Protein AF-A0A0J7XRF5-F1 (afdb_monomer_lite)

Sequence (87 aa):
MQDLVIERMRGAAAAIFSLIMMLTAAGLGPYWTGKISTITGSLATGIYALMVCIPIAFVLLLLAAARLRHETPERRRAMAASVGERF

Secondary structure (DSSP, 8-state):
-GGGS-GGGHHHHHHHHHHHHHHHHHHHHHHHHHHHHHHHS-HHHHHHHHHHHHHHHHHHHHHHHHHHHHS-HHHHHHHHHHTT---

Foldseek 3Di:
DQVLDDVVCSVVVVVVVVVVVVCCVVPVLVVQLVVQCVVVVHSVRSNVVVVVVVVVVVVVVVVVVVVVVVVDVVVVVVVVVVVPDDD

Structure (mmCIF, N/CA/C/O backbone):
data_AF-A0A0J7XRF5-F1
#
_entry.id   AF-A0A0J7XRF5-F1
#
loop_
_atom_site.group_PDB
_atom_site.id
_atom_site.type_symbol
_atom_site.label_atom_id
_atom_site.label_alt_id
_atom_site.label_comp_id
_atom_site.label_asym_id
_atom_site.label_entity_id
_atom_site.label_seq_id
_atom_site.pdbx_PDB_ins_code
_atom_site.Cartn_x
_atom_site.Cartn_y
_atom_site.Cartn_z
_atom_site.occupancy
_atom_site.B_iso_or_equiv
_atom_site.auth_seq_id
_atom_site.auth_comp_id
_atom_site.auth_asym_id
_atom_site.auth_atom_id
_atom_site.pdbx_PDB_model_num
ATOM 1 N N . MET A 1 1 ? 10.095 -3.058 -12.236 1.00 51.91 1 MET A N 1
ATOM 2 C CA . MET A 1 1 ? 9.764 -1.628 -12.021 1.00 51.91 1 MET A CA 1
ATOM 3 C C . MET A 1 1 ? 10.617 -0.700 -12.873 1.00 51.91 1 MET A C 1
ATOM 5 O O . MET A 1 1 ? 10.088 0.245 -13.436 1.00 51.91 1 MET A O 1
ATOM 9 N N . GLN A 1 2 ? 11.915 -0.972 -12.989 1.00 52.94 2 GLN A N 1
ATOM 10 C CA . GLN A 1 2 ? 12.837 -0.146 -13.763 1.00 52.94 2 GLN A CA 1
ATOM 11 C C . GLN A 1 2 ? 12.573 -0.168 -15.281 1.00 52.94 2 GLN A C 1
ATOM 13 O O . GLN A 1 2 ? 12.732 0.865 -15.910 1.00 52.94 2 GLN A O 1
ATOM 18 N N . ASP A 1 3 ? 12.017 -1.259 -15.823 1.00 59.16 3 ASP A N 1
ATOM 19 C CA . ASP A 1 3 ? 11.582 -1.345 -17.235 1.00 59.16 3 ASP A CA 1
ATOM 20 C C . ASP A 1 3 ? 10.318 -0.531 -17.571 1.00 59.16 3 ASP A C 1
ATOM 22 O O . ASP A 1 3 ? 9.841 -0.536 -18.707 1.00 59.16 3 ASP A O 1
ATOM 26 N N . LEU A 1 4 ? 9.697 0.128 -16.583 1.00 64.00 4 LEU A N 1
A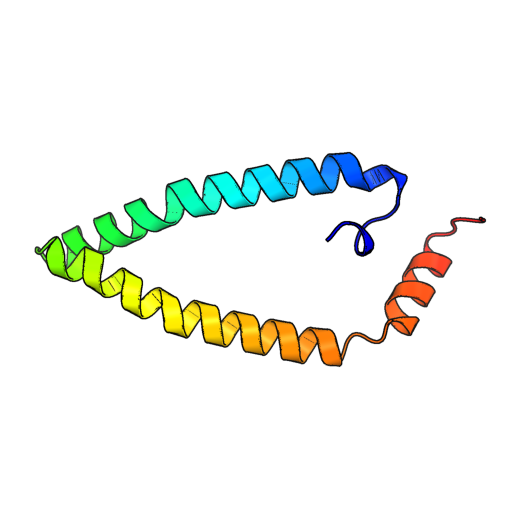TOM 27 C CA . LEU A 1 4 ? 8.543 0.996 -16.824 1.00 64.00 4 LEU A CA 1
ATOM 28 C C . LEU A 1 4 ? 8.931 2.464 -17.048 1.00 64.00 4 LEU A C 1
ATOM 30 O O . LEU A 1 4 ? 8.061 3.236 -17.447 1.00 64.00 4 LEU A O 1
ATOM 34 N N . VAL A 1 5 ? 10.184 2.843 -16.789 1.00 65.81 5 VAL A N 1
ATOM 35 C CA . VAL A 1 5 ? 10.649 4.234 -16.757 1.00 65.81 5 VAL A CA 1
ATOM 36 C C . VAL A 1 5 ? 11.827 4.400 -17.717 1.00 65.81 5 VAL A C 1
ATOM 38 O O . VAL A 1 5 ? 12.642 3.498 -17.865 1.00 65.81 5 VAL A O 1
ATOM 41 N N . ILE A 1 6 ? 11.909 5.560 -18.367 1.00 70.50 6 ILE A N 1
ATOM 42 C CA . ILE A 1 6 ? 12.970 5.916 -19.319 1.00 70.50 6 ILE A CA 1
ATOM 43 C C . ILE A 1 6 ? 14.332 5.893 -18.596 1.00 70.50 6 ILE A C 1
ATOM 45 O O . ILE A 1 6 ? 14.419 6.337 -17.448 1.00 70.50 6 ILE A O 1
ATOM 49 N N . GLU A 1 7 ? 15.392 5.398 -19.247 1.00 72.00 7 GLU A N 1
ATOM 50 C CA . GLU A 1 7 ? 16.697 5.065 -18.634 1.00 72.00 7 GLU A CA 1
ATOM 51 C C . GLU A 1 7 ? 17.279 6.211 -17.780 1.00 72.00 7 GLU A C 1
ATOM 53 O O . GLU A 1 7 ? 17.757 5.994 -16.664 1.00 72.00 7 GLU A O 1
ATOM 58 N N . ARG A 1 8 ? 17.132 7.462 -18.239 1.00 75.25 8 ARG A N 1
ATOM 59 C CA . ARG A 1 8 ? 17.585 8.670 -17.524 1.00 75.25 8 ARG A CA 1
ATOM 60 C C . ARG A 1 8 ? 16.807 8.970 -16.231 1.00 75.25 8 ARG A C 1
ATOM 62 O O . ARG A 1 8 ? 17.336 9.621 -15.337 1.00 75.25 8 ARG A O 1
ATOM 69 N N . MET A 1 9 ? 15.561 8.516 -16.103 1.00 77.19 9 MET A N 1
ATOM 70 C CA . MET A 1 9 ? 14.683 8.785 -14.951 1.00 77.19 9 MET A CA 1
ATOM 71 C C . MET A 1 9 ? 14.627 7.634 -13.938 1.00 77.19 9 MET A C 1
ATOM 73 O O . MET A 1 9 ? 13.983 7.758 -12.892 1.00 77.19 9 MET A O 1
ATOM 77 N N . ARG A 1 10 ? 15.329 6.526 -14.203 1.00 80.56 10 ARG A N 1
ATOM 78 C CA . ARG A 1 10 ? 15.310 5.319 -13.367 1.00 80.56 10 ARG A CA 1
ATOM 79 C C . ARG A 1 10 ? 15.710 5.584 -11.913 1.00 80.56 10 ARG A C 1
ATOM 81 O O . ARG A 1 10 ? 15.094 5.026 -11.007 1.00 80.56 10 ARG A O 1
ATOM 88 N N . GLY A 1 11 ? 16.699 6.454 -11.687 1.00 80.56 11 GLY A N 1
ATOM 89 C CA . GLY A 1 11 ? 17.170 6.816 -10.344 1.00 80.56 11 GLY A CA 1
ATOM 90 C C . GLY A 1 11 ? 16.119 7.564 -9.518 1.00 80.56 11 GLY A C 1
ATOM 91 O O . GLY A 1 11 ? 15.794 7.148 -8.408 1.00 80.56 11 GLY A O 1
ATOM 92 N N . ALA A 1 12 ? 15.530 8.624 -10.081 1.00 82.75 12 ALA A N 1
ATOM 93 C CA . ALA A 1 12 ? 14.502 9.415 -9.401 1.00 82.75 12 ALA A CA 1
ATOM 94 C C . ALA A 1 12 ? 13.212 8.612 -9.164 1.00 82.75 12 ALA A C 1
ATOM 96 O O . ALA A 1 12 ? 12.629 8.678 -8.082 1.00 82.75 12 ALA A O 1
ATOM 97 N N . ALA A 1 13 ? 12.793 7.800 -10.138 1.00 82.88 13 ALA A N 1
ATOM 98 C CA . ALA A 1 13 ? 11.610 6.957 -10.000 1.00 82.88 13 ALA A CA 1
ATOM 99 C C . ALA A 1 13 ? 11.782 5.877 -8.923 1.00 82.88 13 ALA A C 1
ATOM 101 O O . ALA A 1 13 ? 10.862 5.648 -8.140 1.00 82.88 13 ALA A O 1
ATOM 102 N N . ALA A 1 14 ? 12.957 5.245 -8.841 1.00 83.25 14 ALA A N 1
ATOM 103 C CA . ALA A 1 14 ? 13.249 4.281 -7.783 1.00 83.25 14 ALA A CA 1
ATOM 104 C C . ALA A 1 14 ? 13.262 4.942 -6.396 1.00 83.25 14 ALA A C 1
ATOM 106 O O . ALA A 1 14 ? 12.705 4.387 -5.452 1.00 83.25 14 ALA A O 1
ATOM 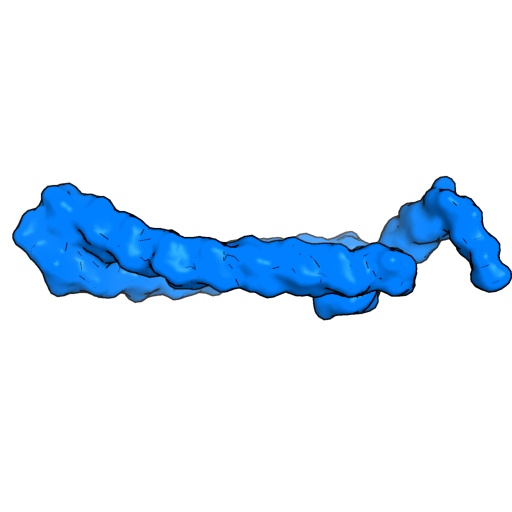107 N N . ALA A 1 15 ? 13.844 6.140 -6.275 1.00 87.81 15 ALA A N 1
ATOM 108 C CA . ALA A 1 15 ? 13.883 6.878 -5.014 1.00 87.81 15 ALA A CA 1
ATOM 109 C C . ALA A 1 15 ? 12.478 7.264 -4.525 1.00 87.81 15 ALA A C 1
ATOM 111 O O . ALA A 1 15 ? 12.126 6.986 -3.380 1.00 87.81 15 ALA A O 1
ATOM 112 N N . ILE A 1 16 ? 11.649 7.844 -5.401 1.00 89.44 16 ILE A N 1
ATOM 113 C CA . ILE A 1 16 ? 10.273 8.234 -5.066 1.00 89.44 16 ILE A CA 1
ATOM 114 C C . ILE A 1 16 ? 9.425 7.001 -4.753 1.00 89.44 16 ILE A C 1
ATOM 116 O O . ILE A 1 16 ? 8.662 7.018 -3.791 1.00 89.44 16 ILE A O 1
ATOM 120 N N . PHE A 1 17 ? 9.573 5.916 -5.514 1.00 85.75 17 PHE A N 1
ATOM 121 C CA . PHE A 1 17 ? 8.849 4.682 -5.232 1.00 85.75 17 PHE A CA 1
ATOM 122 C C . PHE A 1 17 ? 9.187 4.119 -3.852 1.00 85.75 17 PHE A C 1
ATOM 124 O O . PHE A 1 17 ? 8.281 3.827 -3.075 1.00 85.75 17 PHE A O 1
ATOM 131 N N . SER A 1 18 ? 10.476 4.012 -3.527 1.00 88.75 18 SER A N 1
ATOM 132 C CA . SER A 1 18 ? 10.919 3.538 -2.215 1.00 88.75 18 SER A CA 1
ATOM 133 C C . SER A 1 18 ? 10.416 4.441 -1.091 1.00 88.75 18 SER A C 1
ATOM 135 O O . SER A 1 18 ? 9.933 3.943 -0.076 1.00 88.75 18 SER A O 1
ATOM 137 N N . LEU A 1 19 ? 10.456 5.761 -1.293 1.00 91.56 19 LEU A N 1
ATOM 138 C CA . LEU A 1 19 ? 9.931 6.737 -0.342 1.00 91.56 19 LEU A CA 1
ATOM 139 C C . LEU A 1 19 ? 8.429 6.533 -0.108 1.00 91.56 19 LEU A C 1
ATOM 141 O O . LEU A 1 19 ? 7.997 6.389 1.033 1.00 91.56 19 LEU A O 1
ATOM 145 N N . ILE A 1 20 ? 7.636 6.458 -1.179 1.00 89.56 20 ILE A N 1
ATOM 146 C CA . ILE A 1 20 ? 6.188 6.227 -1.099 1.00 89.56 20 ILE A CA 1
ATOM 147 C C . ILE A 1 20 ? 5.903 4.901 -0.401 1.00 89.56 20 ILE A C 1
ATOM 149 O O . ILE A 1 20 ? 5.032 4.843 0.467 1.00 89.56 20 ILE A O 1
ATOM 153 N N . MET A 1 21 ? 6.636 3.844 -0.747 1.00 88.25 21 MET A N 1
ATOM 154 C CA . MET A 1 21 ? 6.424 2.524 -0.171 1.00 88.25 21 MET A CA 1
ATOM 155 C C . MET A 1 21 ? 6.722 2.510 1.329 1.00 88.25 21 MET A C 1
ATOM 157 O O . MET A 1 21 ? 5.917 1.976 2.090 1.00 88.25 21 MET A O 1
ATOM 161 N N . MET A 1 22 ? 7.802 3.160 1.772 1.00 91.75 22 MET A N 1
ATOM 162 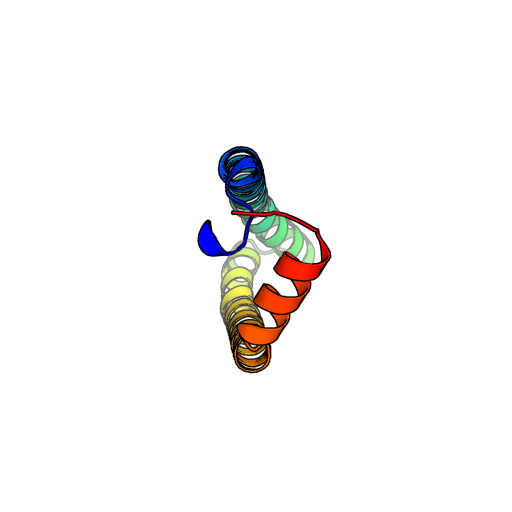C CA . MET A 1 22 ? 8.111 3.313 3.197 1.00 91.75 22 MET A CA 1
ATOM 163 C C . MET A 1 22 ? 7.066 4.153 3.932 1.00 91.75 22 MET A C 1
ATOM 165 O O . MET A 1 22 ? 6.578 3.715 4.971 1.00 91.75 22 MET A O 1
ATOM 169 N N . LEU A 1 23 ? 6.680 5.319 3.401 1.00 91.12 23 LEU A N 1
ATOM 170 C CA . LEU A 1 23 ? 5.667 6.171 4.039 1.00 91.12 23 LEU A CA 1
ATOM 171 C C . LEU A 1 23 ? 4.323 5.450 4.156 1.00 91.12 23 LEU A C 1
ATOM 173 O O . LEU A 1 23 ? 3.665 5.514 5.193 1.00 91.12 23 LEU A O 1
ATOM 177 N N . THR A 1 24 ? 3.927 4.742 3.102 1.00 87.62 24 THR A N 1
ATOM 178 C CA . THR A 1 24 ? 2.674 3.987 3.070 1.00 87.62 24 THR A CA 1
ATOM 179 C C . THR A 1 24 ? 2.731 2.834 4.068 1.00 87.62 24 THR A C 1
ATOM 181 O O . THR A 1 24 ? 1.824 2.694 4.882 1.00 87.62 24 THR A O 1
ATOM 184 N N . ALA A 1 25 ? 3.807 2.042 4.067 1.00 82.00 25 ALA A N 1
ATOM 185 C CA . ALA A 1 25 ? 3.958 0.912 4.980 1.00 82.00 25 ALA A CA 1
ATOM 186 C C . ALA A 1 25 ? 4.005 1.353 6.453 1.00 82.00 25 ALA A C 1
ATOM 188 O O . ALA A 1 25 ? 3.320 0.766 7.289 1.00 82.00 25 ALA A O 1
ATOM 189 N N . ALA A 1 26 ? 4.767 2.404 6.766 1.00 85.44 26 ALA A N 1
ATOM 190 C CA . ALA A 1 26 ? 4.922 2.900 8.130 1.00 85.44 26 ALA A CA 1
ATOM 191 C C . ALA A 1 26 ? 3.676 3.640 8.641 1.00 85.44 26 ALA A C 1
ATOM 193 O O . ALA A 1 26 ? 3.352 3.552 9.822 1.00 85.44 26 ALA A O 1
ATOM 194 N N . GLY A 1 27 ? 2.975 4.372 7.771 1.00 83.81 27 GLY A N 1
ATOM 195 C CA . GLY A 1 27 ? 1.861 5.234 8.164 1.00 83.81 27 GLY A CA 1
ATOM 196 C C . GLY A 1 27 ? 0.502 4.542 8.159 1.00 83.81 27 GLY A C 1
ATOM 197 O O . GLY A 1 27 ? -0.263 4.687 9.114 1.00 83.81 27 GLY A O 1
ATOM 198 N N . LEU A 1 28 ? 0.173 3.783 7.105 1.00 82.44 28 LEU A N 1
ATOM 199 C CA . LEU A 1 28 ? -1.184 3.250 6.961 1.00 82.44 28 LEU A CA 1
ATOM 200 C C . LEU A 1 28 ? -1.505 2.208 8.037 1.00 82.44 28 LEU A C 1
ATOM 202 O O . LEU A 1 28 ? -2.579 2.275 8.623 1.00 82.44 28 LEU A O 1
ATOM 206 N N . GLY A 1 29 ? -0.604 1.266 8.322 1.00 77.56 29 GLY A N 1
ATOM 207 C CA . GLY A 1 29 ? -0.880 0.165 9.257 1.00 77.56 29 GLY A CA 1
ATOM 208 C C . GLY A 1 29 ? -1.283 0.642 10.663 1.00 77.56 29 GLY A C 1
ATOM 209 O O . GLY A 1 29 ? -2.384 0.316 11.125 1.00 77.56 29 GLY A O 1
ATOM 210 N N . PRO A 1 30 ? -0.451 1.460 11.336 1.00 80.00 30 PRO A N 1
ATOM 211 C CA . PRO A 1 30 ? -0.769 1.993 12.659 1.00 80.00 30 PRO A CA 1
ATOM 212 C C . PRO A 1 30 ? -1.977 2.932 12.648 1.00 80.00 30 PRO A C 1
ATOM 214 O O . PRO A 1 30 ? -2.811 2.858 13.549 1.00 80.00 30 PRO A O 1
ATOM 217 N N . TYR A 1 31 ? -2.117 3.774 11.616 1.00 82.31 31 TYR A N 1
ATOM 218 C CA . TYR A 1 31 ? -3.257 4.685 11.489 1.00 82.31 31 TYR A CA 1
ATOM 219 C C . TYR A 1 31 ? -4.587 3.930 11.383 1.00 82.31 31 TYR A C 1
ATOM 221 O O . TYR A 1 31 ? -5.538 4.248 12.099 1.00 82.31 31 TYR A O 1
ATOM 229 N N . TRP A 1 32 ? -4.653 2.906 10.527 1.00 79.31 32 TRP A N 1
ATOM 230 C CA . TRP A 1 32 ? -5.839 2.065 10.359 1.00 79.31 32 TRP A CA 1
ATOM 231 C C . TRP A 1 32 ? -6.196 1.325 11.650 1.00 79.31 32 TRP A C 1
ATOM 233 O O . TRP A 1 32 ? -7.350 1.363 12.078 1.00 79.31 32 TRP A O 1
ATOM 243 N N . THR A 1 33 ? -5.199 0.731 12.308 1.00 79.31 33 THR A N 1
ATOM 244 C CA . THR A 1 33 ? -5.377 0.030 13.590 1.00 79.31 33 THR A CA 1
ATOM 245 C C . THR A 1 33 ? -5.899 0.979 14.669 1.00 79.31 33 THR A C 1
ATOM 247 O O . THR A 1 33 ? -6.867 0.661 15.361 1.00 79.31 33 THR A O 1
ATOM 250 N N . GLY A 1 34 ? -5.305 2.172 14.780 1.00 80.25 34 GLY A N 1
ATOM 251 C CA . GLY A 1 34 ? -5.701 3.197 15.741 1.00 80.25 34 GLY A CA 1
ATOM 252 C C . GLY A 1 34 ? -7.128 3.686 15.514 1.00 80.25 34 GLY A C 1
ATOM 253 O O . GLY A 1 34 ? -7.938 3.639 16.437 1.00 80.25 34 GLY A O 1
ATOM 254 N N . LYS A 1 35 ? -7.486 4.071 14.279 1.00 82.19 35 LYS A N 1
ATOM 255 C CA . LYS A 1 35 ? -8.839 4.567 13.974 1.00 82.19 35 LYS A CA 1
ATOM 256 C C . LYS A 1 35 ? -9.920 3.528 14.261 1.00 82.19 35 LYS A C 1
ATOM 258 O O . LYS A 1 35 ? -10.955 3.866 14.830 1.00 82.19 35 LYS A O 1
ATOM 263 N N . ILE A 1 36 ? -9.688 2.272 13.886 1.00 77.56 36 ILE A N 1
ATOM 264 C CA . ILE A 1 36 ? -10.665 1.198 14.102 1.00 77.56 36 ILE A CA 1
ATOM 265 C C . ILE A 1 36 ? -10.756 0.831 15.586 1.00 77.56 36 ILE A C 1
ATOM 267 O O . ILE A 1 36 ? -11.859 0.595 16.082 1.00 77.56 36 ILE A O 1
ATOM 271 N N . SER A 1 37 ? -9.640 0.869 16.320 1.00 78.56 37 SER A N 1
ATOM 272 C CA . SER A 1 37 ? -9.642 0.703 17.776 1.00 78.56 37 SER A CA 1
ATOM 273 C C . SER A 1 37 ? -10.445 1.802 18.479 1.00 78.56 37 SER A C 1
ATOM 275 O O . SER A 1 37 ? -11.168 1.495 19.422 1.00 78.56 37 SER A O 1
ATOM 277 N N . THR A 1 38 ? -10.358 3.061 18.036 1.00 76.69 38 THR A N 1
ATOM 278 C CA . THR A 1 38 ? -11.130 4.175 18.620 1.00 76.69 38 THR A CA 1
ATOM 279 C C . THR A 1 38 ? -12.626 4.034 18.359 1.00 76.69 38 THR A C 1
ATOM 281 O O . THR A 1 38 ? -13.425 4.296 19.250 1.00 76.69 38 THR A O 1
ATOM 284 N N . ILE A 1 39 ? -13.013 3.597 17.159 1.00 79.75 39 ILE A N 1
ATOM 285 C CA . ILE A 1 39 ? -14.427 3.432 16.791 1.00 79.75 39 ILE A CA 1
ATOM 286 C C . ILE A 1 39 ? -15.045 2.213 17.490 1.00 79.75 39 ILE A C 1
ATOM 288 O O . ILE A 1 39 ? -16.207 2.253 17.881 1.00 79.75 39 ILE A O 1
ATOM 292 N N . THR A 1 40 ? -14.272 1.139 17.664 1.00 75.00 40 THR A N 1
ATOM 293 C CA . THR A 1 40 ? -14.785 -0.142 18.185 1.00 75.00 40 THR A CA 1
ATOM 294 C C . THR A 1 40 ? -14.570 -0.311 19.694 1.00 75.00 40 THR A C 1
ATOM 296 O O . THR A 1 40 ? -15.102 -1.240 20.293 1.00 75.00 40 THR A O 1
ATOM 299 N N . GLY A 1 41 ? -13.764 0.549 20.325 1.00 76.94 41 GLY A N 1
ATOM 300 C CA . GLY A 1 41 ? -13.441 0.484 21.756 1.00 76.94 41 GLY A CA 1
ATOM 301 C C . GLY A 1 41 ? -12.514 -0.673 22.160 1.00 76.94 41 GLY A C 1
ATOM 302 O O . GLY A 1 41 ? -12.268 -0.868 23.346 1.00 76.94 41 GLY A O 1
ATOM 303 N N . SER A 1 42 ? -11.989 -1.447 21.202 1.00 71.38 42 SER A N 1
ATOM 304 C CA . SER A 1 42 ? -11.147 -2.623 21.454 1.00 71.38 42 SER A CA 1
ATOM 305 C C . SER A 1 42 ? -9.981 -2.710 20.470 1.00 71.38 42 SER A C 1
ATOM 307 O O . SER A 1 42 ? -10.175 -2.768 19.251 1.00 71.38 42 SER A O 1
ATOM 309 N N . LEU A 1 43 ? -8.764 -2.784 21.017 1.00 73.19 43 LEU A N 1
ATOM 310 C CA . LEU A 1 43 ? -7.517 -2.882 20.254 1.00 73.19 43 LEU A CA 1
ATOM 311 C C . LEU A 1 43 ? -7.427 -4.189 19.457 1.00 73.19 43 LEU A C 1
ATOM 313 O O . LEU A 1 43 ? -6.951 -4.187 18.324 1.00 73.19 43 LEU A O 1
ATOM 317 N N . ALA A 1 44 ? -7.942 -5.290 20.012 1.00 74.19 44 ALA A N 1
ATOM 318 C CA . ALA A 1 44 ? -7.979 -6.579 19.325 1.00 74.19 44 ALA A CA 1
ATOM 319 C C . ALA A 1 44 ? -8.771 -6.482 18.014 1.00 74.19 44 ALA A C 1
ATOM 321 O O . ALA A 1 44 ? -8.327 -6.983 16.984 1.00 74.19 44 ALA A O 1
ATOM 322 N N . THR A 1 45 ? -9.896 -5.762 18.023 1.00 73.62 45 THR A N 1
ATOM 323 C CA . THR A 1 45 ? -10.706 -5.554 16.815 1.00 73.62 45 THR A CA 1
ATOM 324 C C . THR A 1 45 ? -9.992 -4.662 15.798 1.00 73.62 45 THR A C 1
ATOM 326 O O . THR A 1 45 ? -10.063 -4.924 14.599 1.00 73.62 45 THR A O 1
ATOM 329 N N . GLY A 1 46 ? -9.230 -3.665 16.263 1.00 71.19 46 GLY A N 1
ATOM 330 C CA . GLY A 1 46 ? -8.345 -2.865 15.410 1.00 71.19 46 GLY A CA 1
ATOM 331 C C . GLY A 1 46 ? -7.280 -3.707 14.699 1.00 71.19 46 GLY A C 1
ATOM 332 O O . GLY A 1 46 ? -7.040 -3.508 13.511 1.00 71.19 46 GLY A O 1
ATOM 333 N N . ILE A 1 47 ? -6.691 -4.687 15.394 1.00 74.50 47 ILE A N 1
ATOM 334 C CA . ILE A 1 47 ? -5.709 -5.615 14.813 1.00 74.50 47 ILE A CA 1
ATOM 335 C C . ILE A 1 47 ? -6.386 -6.582 13.832 1.00 74.50 47 ILE A C 1
ATOM 337 O O . ILE A 1 47 ? -5.889 -6.773 12.725 1.00 74.50 47 ILE A O 1
ATOM 341 N N . TYR A 1 48 ? -7.544 -7.153 14.178 1.00 75.88 48 TYR A N 1
ATOM 342 C CA . TYR A 1 48 ? -8.281 -8.041 13.270 1.00 75.88 48 TYR A CA 1
ATOM 343 C C . TYR A 1 48 ? -8.758 -7.335 12.001 1.00 75.88 48 TYR A C 1
ATOM 345 O O . TYR A 1 48 ? -8.826 -7.960 10.946 1.00 75.88 48 TYR A O 1
ATOM 353 N N . ALA A 1 49 ? -9.022 -6.032 12.044 1.00 74.31 49 ALA A N 1
ATOM 354 C CA . ALA A 1 49 ? -9.388 -5.291 10.845 1.00 74.31 49 ALA A CA 1
ATOM 355 C C . ALA A 1 49 ? -8.264 -5.221 9.796 1.00 74.31 49 ALA A C 1
ATOM 357 O O . ALA A 1 49 ? -8.553 -5.105 8.605 1.00 74.31 49 ALA A O 1
ATOM 358 N N . LEU A 1 50 ? -6.996 -5.391 10.189 1.00 72.88 50 LEU A N 1
ATOM 359 C CA . LEU A 1 50 ? -5.898 -5.551 9.228 1.00 72.88 50 LEU A CA 1
ATOM 360 C C . LEU A 1 50 ? -6.057 -6.823 8.381 1.00 72.88 50 LEU A C 1
ATOM 362 O O . LEU A 1 50 ? -5.645 -6.831 7.223 1.00 72.88 50 LEU A O 1
ATOM 366 N N . MET A 1 51 ? -6.701 -7.876 8.902 1.00 78.56 51 MET A N 1
ATOM 367 C CA . MET A 1 51 ? -7.010 -9.075 8.112 1.00 78.56 51 MET A CA 1
ATOM 368 C C . MET A 1 51 ? -7.990 -8.769 6.977 1.00 78.56 51 MET A C 1
ATOM 370 O O . MET A 1 51 ? -7.909 -9.408 5.935 1.00 78.56 51 MET A O 1
ATOM 374 N N . VAL A 1 52 ? -8.866 -7.767 7.125 1.00 77.25 52 VAL A N 1
ATOM 375 C CA . VAL A 1 52 ? -9.783 -7.315 6.060 1.00 77.25 52 VAL A CA 1
ATOM 376 C C . VAL A 1 52 ? -9.038 -6.536 4.969 1.00 77.25 52 VAL A C 1
ATOM 378 O O . VAL A 1 52 ? -9.448 -6.551 3.809 1.00 77.25 52 VAL A O 1
ATOM 381 N N . CYS A 1 53 ? -7.892 -5.924 5.277 1.00 76.75 53 CYS A N 1
ATOM 382 C CA . CYS A 1 53 ? -7.049 -5.303 4.252 1.00 76.75 53 CYS A CA 1
ATOM 383 C C . CYS A 1 53 ? -6.444 -6.329 3.279 1.00 76.75 53 CYS A C 1
ATOM 385 O O . CYS A 1 53 ? -6.195 -5.982 2.126 1.00 76.75 53 CYS A O 1
ATOM 387 N N . ILE A 1 54 ? -6.244 -7.585 3.697 1.00 81.19 54 ILE A N 1
ATOM 388 C CA . ILE A 1 54 ? -5.689 -8.653 2.846 1.00 81.19 54 ILE A CA 1
ATOM 389 C C . ILE A 1 54 ? -6.570 -8.935 1.617 1.00 81.19 54 ILE A C 1
ATOM 391 O O . ILE A 1 54 ? -6.059 -8.824 0.500 1.00 81.19 54 ILE A O 1
ATOM 395 N N . PRO A 1 55 ? -7.872 -9.266 1.751 1.00 83.31 55 PRO A N 1
ATOM 396 C CA . PRO A 1 55 ? -8.721 -9.504 0.589 1.00 83.31 55 PRO A CA 1
ATOM 397 C C . PRO A 1 55 ? -8.873 -8.250 -0.281 1.00 83.31 55 PRO A C 1
ATOM 399 O O . PRO A 1 55 ? -8.904 -8.372 -1.502 1.00 83.31 55 PRO A O 1
ATOM 402 N N . ILE A 1 56 ? -8.886 -7.046 0.304 1.00 84.69 56 ILE A N 1
ATOM 403 C CA . ILE A 1 56 ? -8.926 -5.788 -0.461 1.00 84.69 56 ILE A CA 1
ATOM 404 C C . ILE A 1 56 ? -7.667 -5.642 -1.327 1.00 84.69 56 ILE A C 1
ATOM 406 O O . ILE A 1 56 ? -7.767 -5.385 -2.529 1.00 84.69 56 ILE A O 1
ATOM 410 N N . ALA A 1 57 ? -6.483 -5.849 -0.745 1.00 81.44 57 ALA A N 1
ATOM 411 C CA . ALA A 1 57 ? -5.217 -5.805 -1.470 1.00 81.44 57 ALA A CA 1
ATOM 412 C C . ALA A 1 57 ? -5.164 -6.869 -2.574 1.00 81.44 57 ALA A C 1
ATOM 414 O O . ALA A 1 57 ? -4.719 -6.584 -3.684 1.00 81.44 57 ALA A O 1
ATOM 415 N N . PHE A 1 58 ? -5.677 -8.070 -2.300 1.00 86.12 58 PHE A N 1
ATOM 416 C CA . PHE A 1 58 ? -5.747 -9.154 -3.274 1.00 86.12 58 PHE A CA 1
ATOM 417 C C . PHE A 1 58 ? -6.641 -8.803 -4.472 1.00 86.12 58 PHE A C 1
ATOM 419 O O . PHE A 1 58 ? -6.224 -8.969 -5.617 1.00 86.12 58 PHE A O 1
ATOM 426 N N . VAL A 1 59 ? -7.830 -8.240 -4.236 1.00 88.19 59 VAL A N 1
ATOM 427 C CA . VAL A 1 59 ? -8.735 -7.783 -5.306 1.00 88.19 59 VAL A CA 1
ATOM 428 C C . VAL A 1 59 ? -8.093 -6.674 -6.140 1.00 88.19 59 VAL A C 1
ATOM 430 O O . VAL A 1 59 ? -8.143 -6.724 -7.368 1.00 88.19 59 VAL A O 1
ATOM 433 N N . LEU A 1 60 ? -7.444 -5.695 -5.505 1.00 84.88 60 LEU A N 1
ATOM 434 C CA . LEU A 1 60 ? -6.735 -4.626 -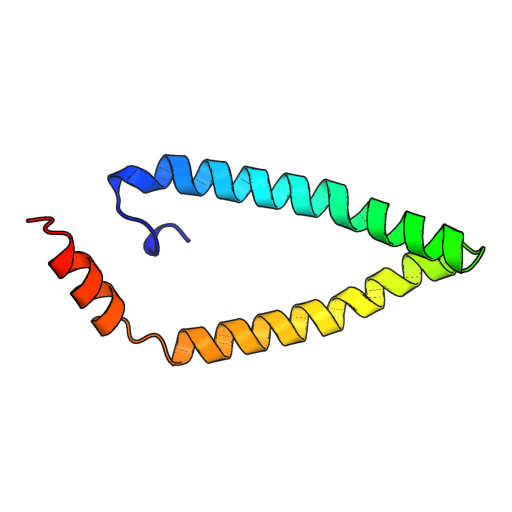6.215 1.00 84.88 60 LEU A CA 1
ATOM 435 C C . LEU A 1 60 ? -5.595 -5.172 -7.079 1.00 84.88 60 LEU A C 1
ATOM 437 O O . LEU A 1 60 ? -5.409 -4.720 -8.208 1.00 84.88 60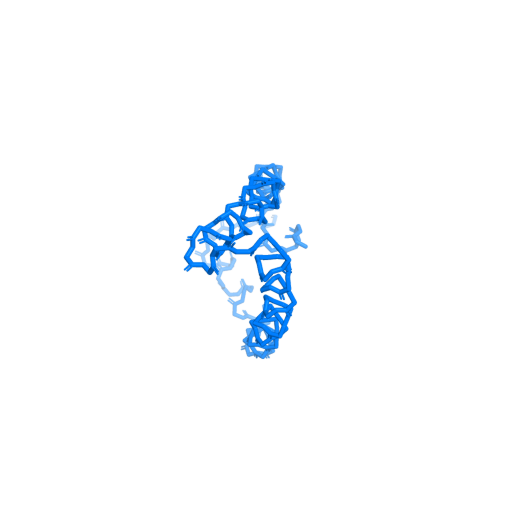 LEU A O 1
ATOM 441 N N . LEU A 1 61 ? -4.866 -6.169 -6.579 1.00 84.50 61 LEU A N 1
ATOM 442 C CA . LEU A 1 61 ? -3.782 -6.813 -7.310 1.00 84.50 61 LEU A CA 1
ATOM 443 C C . LEU A 1 61 ? -4.311 -7.619 -8.504 1.00 84.50 61 LEU A C 1
ATOM 445 O O . LEU A 1 61 ? -3.737 -7.537 -9.587 1.00 84.50 61 LEU A O 1
ATOM 449 N N . LEU A 1 62 ? -5.444 -8.312 -8.354 1.00 86.44 62 LEU A N 1
ATOM 450 C CA . LEU A 1 62 ? -6.134 -8.980 -9.463 1.00 86.44 62 LEU A CA 1
ATOM 451 C C . LEU A 1 62 ? -6.612 -7.987 -10.528 1.00 86.44 62 LEU A C 1
ATOM 453 O O . LEU A 1 62 ? -6.423 -8.232 -11.718 1.00 86.44 62 LEU A O 1
ATOM 457 N N . LEU A 1 63 ? -7.186 -6.851 -10.125 1.00 85.75 63 LEU A N 1
ATOM 458 C CA . LEU A 1 63 ? -7.602 -5.790 -11.048 1.00 85.75 63 LEU A CA 1
ATOM 459 C C . LEU A 1 63 ? -6.406 -5.177 -11.784 1.00 85.75 63 LEU A C 1
ATOM 461 O O . LEU A 1 63 ? -6.474 -4.955 -12.994 1.00 85.75 63 LEU A O 1
ATOM 465 N N . ALA A 1 64 ? -5.304 -4.931 -11.075 1.00 83.00 64 ALA A N 1
ATOM 466 C CA . ALA A 1 64 ? -4.067 -4.443 -11.671 1.00 83.00 64 ALA A CA 1
ATOM 467 C C . ALA A 1 64 ? -3.494 -5.460 -12.667 1.00 83.00 64 ALA A C 1
ATOM 469 O O . ALA A 1 64 ? -3.160 -5.092 -13.791 1.00 83.00 64 ALA A O 1
ATOM 470 N N . ALA A 1 65 ? -3.456 -6.744 -12.305 1.00 80.44 65 ALA A N 1
ATOM 471 C CA . ALA A 1 65 ? -3.014 -7.818 -13.189 1.00 80.44 65 ALA A CA 1
ATOM 472 C C . ALA A 1 65 ? -3.912 -7.944 -14.431 1.00 80.44 65 ALA A C 1
ATOM 474 O O . ALA A 1 65 ? -3.410 -8.084 -15.545 1.00 80.44 65 ALA A O 1
ATOM 475 N N . ALA A 1 66 ? -5.233 -7.835 -14.268 1.00 81.06 66 ALA A N 1
ATOM 476 C CA . ALA A 1 66 ? -6.179 -7.837 -15.379 1.00 81.06 66 ALA A CA 1
ATOM 477 C C . ALA A 1 66 ? -5.962 -6.640 -16.318 1.00 81.06 66 ALA A C 1
ATOM 479 O O . ALA A 1 66 ? -5.961 -6.817 -17.534 1.00 81.06 66 ALA A O 1
ATOM 480 N N . ARG A 1 67 ? -5.708 -5.440 -15.779 1.00 74.19 67 ARG A N 1
ATOM 481 C CA . ARG A 1 67 ? -5.374 -4.254 -16.585 1.00 74.19 67 ARG A CA 1
ATOM 482 C C . ARG A 1 67 ? -4.042 -4.394 -17.316 1.00 74.19 67 ARG A C 1
ATOM 484 O O . ARG A 1 67 ? -3.991 -4.092 -18.503 1.00 74.19 67 ARG A O 1
ATOM 491 N N . LEU A 1 68 ? -3.004 -4.911 -16.659 1.00 66.62 68 LEU A N 1
ATOM 492 C CA . LEU A 1 68 ? -1.696 -5.130 -17.287 1.00 66.62 68 LEU A CA 1
ATOM 493 C C . LEU A 1 68 ? -1.781 -6.089 -18.481 1.00 66.62 68 LEU A C 1
ATOM 495 O O . LEU A 1 68 ? -1.087 -5.887 -19.471 1.00 66.62 68 LEU A O 1
ATOM 499 N N . ARG A 1 69 ? -2.653 -7.104 -18.429 1.00 62.72 69 ARG A N 1
ATOM 500 C CA . ARG A 1 69 ? -2.877 -8.017 -19.565 1.00 62.72 69 ARG A CA 1
ATOM 501 C C . ARG A 1 69 ? -3.463 -7.321 -20.797 1.00 62.72 69 ARG A C 1
ATOM 503 O O . ARG A 1 69 ? -3.255 -7.806 -21.904 1.00 62.72 69 ARG A O 1
ATOM 510 N N . HIS A 1 70 ? -4.178 -6.213 -20.614 1.00 58.84 70 HIS A N 1
ATOM 511 C CA . HIS A 1 70 ? -4.719 -5.405 -21.710 1.00 58.84 70 HIS A CA 1
ATOM 512 C C . HIS A 1 70 ? -3.737 -4.349 -22.227 1.00 58.84 70 HIS A C 1
ATOM 514 O O . HIS A 1 70 ? -3.937 -3.805 -23.313 1.00 58.84 70 HIS A O 1
ATOM 520 N N . GLU A 1 71 ? -2.675 -4.057 -21.480 1.00 59.28 71 GLU A N 1
ATOM 521 C CA . GLU A 1 71 ? -1.701 -3.034 -21.829 1.00 59.28 71 GLU A CA 1
ATOM 522 C C . GLU A 1 71 ? -0.608 -3.648 -22.712 1.00 59.28 71 GLU A C 1
ATOM 524 O O . GLU A 1 71 ? 0.453 -4.076 -22.259 1.00 59.28 71 GLU A O 1
ATOM 529 N N . THR A 1 72 ? -0.908 -3.753 -24.009 1.00 60.34 72 THR A N 1
ATOM 530 C CA . THR A 1 72 ? -0.007 -4.340 -25.003 1.00 60.34 72 THR A CA 1
ATOM 531 C C . THR A 1 72 ? 1.341 -3.607 -25.005 1.00 60.34 72 THR A C 1
ATOM 533 O O . THR A 1 72 ? 1.374 -2.374 -25.101 1.00 60.34 72 THR A O 1
ATOM 536 N N . PRO A 1 73 ? 2.481 -4.326 -24.972 1.00 59.53 73 PRO A N 1
ATOM 537 C CA . PRO A 1 73 ? 3.814 -3.717 -25.018 1.00 59.53 73 PRO A CA 1
ATOM 538 C C . PRO A 1 73 ? 4.022 -2.831 -26.259 1.00 59.53 73 PRO A C 1
ATOM 540 O O . PRO A 1 73 ? 4.821 -1.898 -26.229 1.00 59.53 73 PRO A O 1
ATOM 543 N N . GLU A 1 74 ? 3.256 -3.058 -27.328 1.00 60.81 74 GLU A N 1
ATOM 544 C CA . GLU A 1 74 ? 3.222 -2.220 -28.531 1.00 60.81 74 GLU A CA 1
ATOM 545 C C . GLU A 1 74 ? 2.708 -0.798 -28.276 1.00 60.81 74 GLU A C 1
ATOM 547 O O . GLU A 1 74 ? 3.282 0.155 -28.797 1.00 60.81 74 GLU A O 1
ATOM 552 N N . ARG A 1 75 ? 1.695 -0.617 -27.415 1.00 63.09 75 ARG A N 1
ATOM 553 C CA . ARG A 1 75 ? 1.172 0.713 -27.055 1.00 63.09 75 ARG A CA 1
ATOM 554 C C . ARG A 1 75 ? 2.212 1.522 -26.277 1.00 63.09 75 ARG A C 1
ATOM 556 O O . ARG A 1 75 ? 2.335 2.727 -26.481 1.00 63.09 75 ARG A O 1
ATOM 563 N N . ARG A 1 76 ? 2.998 0.846 -25.430 1.00 59.41 76 ARG A N 1
ATOM 5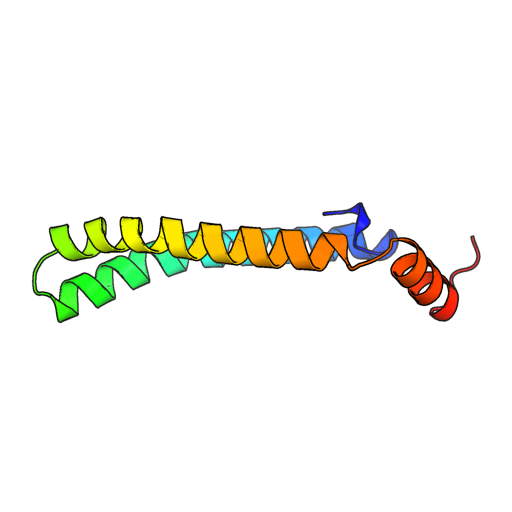64 C CA . ARG A 1 76 ? 4.094 1.452 -24.655 1.00 59.41 76 ARG A CA 1
ATOM 565 C C . ARG A 1 76 ? 5.271 1.841 -25.554 1.00 59.41 76 ARG A C 1
ATOM 567 O O . ARG A 1 76 ? 5.805 2.934 -25.395 1.00 59.41 76 ARG A O 1
ATOM 574 N N . ARG A 1 77 ? 5.617 1.008 -26.546 1.00 59.72 77 ARG A N 1
ATOM 575 C CA . ARG A 1 77 ? 6.630 1.334 -27.573 1.00 59.72 77 ARG A CA 1
ATOM 576 C C . ARG A 1 77 ? 6.189 2.471 -28.494 1.00 59.72 77 ARG A C 1
ATOM 578 O O . ARG A 1 77 ? 6.993 3.348 -28.779 1.00 59.72 77 ARG A O 1
ATOM 585 N N . ALA A 1 78 ? 4.924 2.497 -28.911 1.00 60.53 78 ALA A N 1
ATOM 586 C CA . ALA A 1 78 ? 4.374 3.583 -29.722 1.00 60.53 78 ALA A CA 1
ATOM 587 C C . ALA A 1 78 ? 4.385 4.924 -28.967 1.00 60.53 78 ALA A C 1
ATOM 589 O O . ALA A 1 78 ? 4.737 5.952 -29.541 1.00 60.53 78 ALA A O 1
ATOM 590 N N . MET A 1 79 ? 4.077 4.909 -27.665 1.00 62.81 79 MET A N 1
ATOM 591 C CA . MET A 1 79 ? 4.186 6.097 -26.816 1.00 62.81 79 MET A CA 1
ATOM 592 C C . MET A 1 79 ? 5.653 6.535 -26.646 1.00 62.81 79 MET A C 1
ATOM 594 O O . MET A 1 79 ? 5.947 7.715 -26.809 1.00 62.81 79 MET A O 1
ATOM 598 N N . ALA A 1 80 ? 6.588 5.601 -26.425 1.00 57.91 80 ALA A N 1
ATOM 599 C CA . ALA A 1 80 ? 8.023 5.905 -26.350 1.00 57.91 80 ALA A CA 1
ATOM 600 C C . ALA A 1 80 ? 8.575 6.498 -27.663 1.00 57.91 80 ALA A C 1
ATOM 602 O O . ALA A 1 80 ? 9.332 7.464 -27.632 1.00 57.91 80 ALA A O 1
ATOM 603 N N . ALA A 1 81 ? 8.128 5.992 -28.817 1.00 60.84 81 ALA A N 1
ATOM 604 C CA . ALA A 1 81 ? 8.485 6.539 -30.126 1.00 60.84 81 ALA A CA 1
ATOM 605 C C . ALA A 1 81 ? 7.916 7.953 -30.351 1.00 60.84 81 ALA A C 1
ATOM 607 O O . ALA A 1 81 ? 8.580 8.794 -30.950 1.00 60.84 81 ALA A O 1
ATOM 608 N N . SER A 1 82 ? 6.715 8.244 -29.833 1.00 60.19 82 SER A N 1
ATOM 609 C CA . SER A 1 82 ? 6.084 9.569 -29.961 1.00 60.19 82 SER A CA 1
ATOM 610 C C . SER A 1 82 ? 6.743 10.667 -29.114 1.00 60.19 82 SER A C 1
ATOM 612 O O . SER A 1 82 ? 6.568 11.846 -29.408 1.00 60.19 82 SER A O 1
ATOM 614 N N . VAL A 1 83 ? 7.526 10.291 -28.096 1.00 63.22 83 VAL A N 1
ATOM 615 C CA . VAL A 1 83 ? 8.289 11.221 -27.240 1.00 63.22 83 VAL A CA 1
ATOM 616 C C . VAL A 1 83 ? 9.662 11.570 -27.849 1.00 63.22 83 VAL A C 1
ATOM 618 O O . VAL A 1 83 ? 10.323 12.493 -27.382 1.00 63.22 83 VAL A O 1
ATOM 621 N N . GLY A 1 84 ? 10.059 10.927 -28.955 1.00 56.66 84 GLY A N 1
ATOM 622 C CA . GLY A 1 84 ? 11.175 11.393 -29.782 1.00 56.66 84 GLY A CA 1
ATOM 623 C C . GLY A 1 84 ? 12.578 11.069 -29.262 1.00 56.66 84 GLY A C 1
ATOM 624 O O . GLY A 1 84 ? 13.492 11.859 -29.487 1.00 56.66 84 GLY A O 1
ATOM 625 N N . GLU A 1 85 ? 12.795 9.921 -28.614 1.00 52.94 85 GLU A N 1
ATOM 626 C CA . GLU A 1 85 ? 14.161 9.454 -28.334 1.00 52.94 85 GLU A CA 1
ATOM 627 C C . GLU A 1 85 ? 14.680 8.589 -29.496 1.00 52.94 85 GLU A C 1
ATOM 629 O O . GLU A 1 85 ? 14.242 7.457 -29.710 1.00 52.94 85 GLU A O 1
ATOM 634 N N . ARG A 1 86 ? 15.598 9.162 -30.289 1.00 47.69 86 ARG A N 1
ATOM 635 C CA . ARG A 1 86 ? 16.485 8.401 -31.179 1.00 47.69 86 ARG A CA 1
ATOM 636 C C . ARG A 1 86 ? 17.470 7.623 -30.301 1.00 47.69 86 ARG A C 1
ATOM 638 O O . ARG A 1 86 ? 18.059 8.220 -29.404 1.00 47.69 86 ARG A O 1
ATOM 645 N N . PHE A 1 87 ? 17.588 6.324 -30.578 1.00 47.22 87 PHE A N 1
ATOM 646 C CA . PHE A 1 87 ? 18.622 5.436 -30.040 1.00 47.22 87 PHE A CA 1
ATOM 647 C C . PHE A 1 87 ? 20.031 5.990 -30.268 1.00 47.22 87 PHE A C 1
ATOM 649 O O . PHE A 1 87 ? 20.247 6.606 -31.340 1.00 47.22 87 PHE A O 1
#

Radius of gyration: 19.17 Å; chains: 1; bounding box: 33×21×53 Å

Organism: NCBI:txid1114963

InterPro domains:
  IPR036259 MFS transporter superfamily [G3DSA:1.20.1250.20] (1-80)
  IPR036259 MFS transporter superfamily [SSF103473] (7-74)

pLDDT: mean 74.58, std 11.27, range [47.22, 91.75]